Protein AF-A0A377XD36-F1 (afdb_monomer_lite)

Sequence (128 aa):
MNTAQFGWARNKMDQAMQPVPPVYQPEVAAEAIYSVIQRPVNELWVGKSTIQSILGQVFFPRLLDRLMVKKAWEGQFTGQPKSSDQQDDLFTPVRGNHPGHGPFNDGARRKAVTISADLPGKVAAASG

Organism: Klebsiella pneumoniae (NCBI:txid573)

Radius of gyration: 18.12 Å; chains: 1; bounding box: 41×40×46 Å

Secondary structure (DSSP, 8-state):
---GGGGTS---SSEEE-PPSSPB-HHHHHHHHHHHHHS--S-EEESHHHHHHHHHHHH-HHHHHHHHHHHHHHHSEEEEEPPTT---SSSSPPPS---SS-S--TT-BS---EEETTHHHHHHTT--

Foldseek 3Di:
DFFAQQLAADDPDFFRWDDFPPAAQVVQVVVVVVVCVVPPAPDKQKAPVSVCLVVCCVPPVPVSVVVCVVRVVVRTGPPHTDDPPRHHPPPHHDDDDTDRGHPPPVNHHHYIDMDGPCVVVVVVVVVD

pLDDT: mean 84.37, std 12.85, range [36.75, 96.44]

Structure (mmCIF, N/CA/C/O backbone):
data_AF-A0A377XD36-F1
#
_entry.id   AF-A0A377XD36-F1
#
loop_
_atom_site.group_PDB
_atom_site.id
_atom_site.type_symbol
_atom_site.label_atom_id
_atom_site.label_alt_id
_atom_site.label_comp_id
_atom_site.label_asym_id
_atom_site.label_entity_id
_atom_site.label_seq_id
_atom_site.pdbx_PDB_ins_code
_atom_site.Cartn_x
_atom_site.Cartn_y
_atom_site.Cartn_z
_atom_site.occupancy
_atom_site.B_iso_or_equiv
_atom_site.auth_seq_id
_atom_site.auth_comp_id
_atom_site.auth_asym_id
_atom_site.auth_atom_id
_atom_site.pdbx_PDB_model_num
ATOM 1 N N . MET A 1 1 ? -3.241 -3.438 -0.955 1.00 89.69 1 MET A N 1
ATOM 2 C CA . MET A 1 1 ? -3.845 -4.556 -1.718 1.00 89.69 1 MET A CA 1
ATOM 3 C C . MET A 1 1 ? -5.100 -5.011 -0.991 1.00 89.69 1 MET A C 1
ATOM 5 O O . MET A 1 1 ? -5.132 -4.895 0.228 1.00 89.69 1 MET A O 1
ATOM 9 N N . ASN A 1 2 ? -6.115 -5.482 -1.712 1.00 92.00 2 ASN A N 1
ATOM 10 C CA . ASN A 1 2 ? -7.349 -6.024 -1.153 1.00 92.00 2 ASN A CA 1
ATOM 11 C C . ASN A 1 2 ? -7.193 -7.530 -0.895 1.00 92.00 2 ASN A C 1
ATOM 13 O O . ASN A 1 2 ? -7.642 -8.364 -1.677 1.00 92.00 2 ASN A O 1
ATOM 17 N N . THR A 1 3 ? -6.515 -7.873 0.192 1.00 88.81 3 THR A N 1
ATOM 18 C CA . THR A 1 3 ? -6.339 -9.257 0.646 1.00 88.81 3 THR A CA 1
ATOM 19 C C . THR A 1 3 ? -7.116 -9.489 1.938 1.00 88.81 3 THR A C 1
ATOM 21 O O . THR A 1 3 ? -7.472 -8.540 2.642 1.00 88.81 3 THR A O 1
ATOM 24 N N . ALA A 1 4 ? -7.346 -10.756 2.286 1.00 88.19 4 ALA A N 1
ATOM 25 C CA . ALA A 1 4 ? -8.013 -11.130 3.534 1.00 88.19 4 ALA A CA 1
ATOM 26 C C . ALA A 1 4 ? -7.239 -10.733 4.810 1.00 88.19 4 ALA A C 1
ATOM 28 O O . ALA A 1 4 ? -7.807 -10.773 5.897 1.00 88.19 4 ALA A O 1
ATOM 29 N N . GLN A 1 5 ? -5.976 -10.300 4.693 1.00 87.19 5 GLN 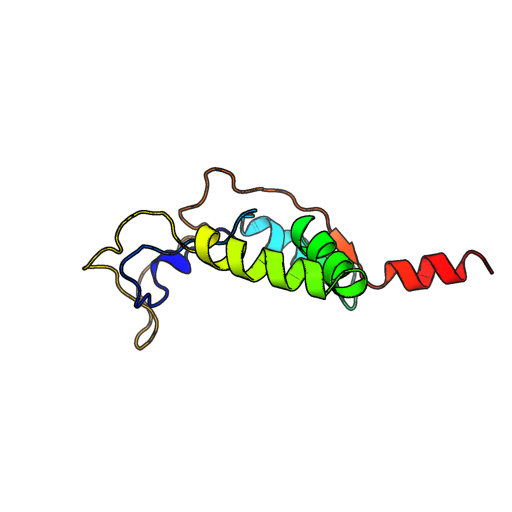A N 1
ATOM 30 C CA . GLN A 1 5 ? -5.073 -10.047 5.821 1.00 87.19 5 GLN A CA 1
ATOM 31 C C . GLN A 1 5 ? -5.653 -9.103 6.887 1.00 87.19 5 GLN A C 1
ATOM 33 O O . GLN A 1 5 ? -5.526 -9.369 8.076 1.00 87.19 5 GLN A O 1
ATOM 38 N N . PHE A 1 6 ? -6.325 -8.017 6.496 1.00 88.50 6 PHE A N 1
ATOM 39 C CA . PHE A 1 6 ? -6.914 -7.074 7.463 1.00 88.50 6 PHE A CA 1
ATOM 40 C C . PHE A 1 6 ? -8.071 -7.680 8.277 1.00 88.50 6 PHE A C 1
ATOM 42 O O . PHE A 1 6 ? -8.446 -7.131 9.311 1.00 88.50 6 PHE A O 1
ATOM 49 N N . GLY A 1 7 ? -8.631 -8.806 7.825 1.00 85.38 7 GLY A N 1
ATOM 50 C CA . GLY A 1 7 ? -9.672 -9.543 8.533 1.00 85.38 7 GLY A CA 1
ATOM 51 C C . GLY A 1 7 ? -9.160 -10.327 9.742 1.00 85.38 7 GLY A C 1
ATOM 52 O O . GLY A 1 7 ? -9.951 -10.599 10.639 1.00 85.38 7 GLY A O 1
ATOM 53 N N . TRP A 1 8 ? -7.864 -10.638 9.811 1.00 88.50 8 TRP A N 1
ATOM 54 C CA . TRP A 1 8 ? -7.273 -11.412 10.912 1.00 88.50 8 TRP A CA 1
ATOM 55 C C . TRP A 1 8 ? -5.989 -10.811 11.485 1.00 88.50 8 TRP A C 1
ATOM 57 O O . TRP A 1 8 ? -5.427 -11.351 12.428 1.00 88.50 8 TRP A O 1
ATOM 67 N N . ALA A 1 9 ? -5.474 -9.717 10.928 1.00 90.50 9 ALA A N 1
ATOM 68 C CA . ALA A 1 9 ? -4.297 -9.082 11.498 1.00 90.50 9 ALA A CA 1
ATOM 69 C C . ALA A 1 9 ? -4.638 -8.562 12.901 1.00 90.50 9 ALA A C 1
ATOM 71 O O . ALA A 1 9 ? -5.630 -7.845 13.085 1.00 90.50 9 ALA A O 1
ATOM 72 N N . ARG A 1 10 ? -3.810 -8.888 13.903 1.00 90.88 10 ARG A N 1
ATOM 73 C CA . ARG A 1 10 ? -4.007 -8.378 15.267 1.00 90.88 10 ARG A CA 1
ATOM 74 C C . ARG A 1 10 ? -4.027 -6.852 15.260 1.00 90.88 10 ARG A C 1
ATOM 76 O O . ARG A 1 10 ? -3.008 -6.194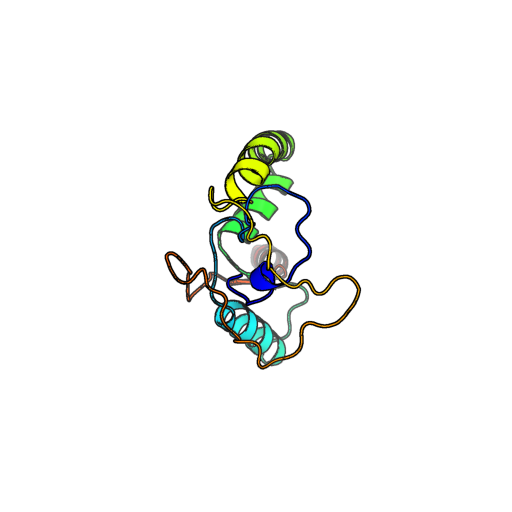 15.074 1.00 90.88 10 ARG A O 1
ATOM 83 N N . ASN A 1 11 ? -5.188 -6.304 15.585 1.00 91.00 11 ASN A N 1
ATOM 84 C CA . ASN A 1 11 ? -5.400 -4.875 15.749 1.00 91.00 11 ASN A CA 1
ATOM 85 C C . ASN A 1 11 ? -5.596 -4.531 17.237 1.00 91.00 11 ASN A C 1
ATOM 87 O O . ASN A 1 11 ? -6.457 -5.118 17.900 1.00 91.00 11 ASN A O 1
ATOM 91 N N . LYS A 1 12 ? -4.779 -3.613 17.766 1.00 89.75 12 LYS A N 1
ATOM 92 C CA . LYS A 1 12 ? -4.849 -3.111 1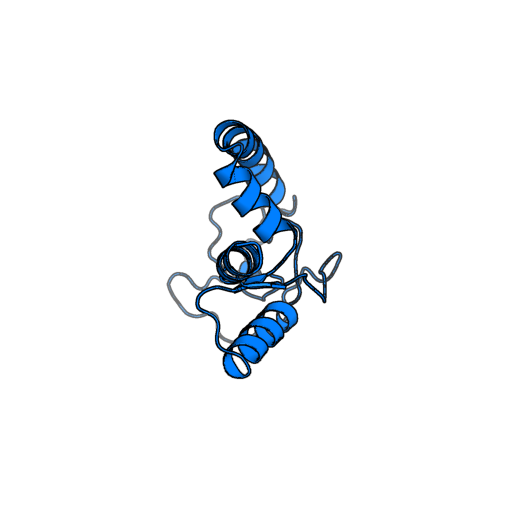9.155 1.00 89.75 12 LYS A CA 1
ATOM 93 C C . LYS A 1 12 ? -5.524 -1.735 19.270 1.00 89.75 12 LYS A C 1
ATOM 95 O O . LYS A 1 12 ? -5.541 -1.173 20.357 1.00 89.75 12 LYS A O 1
ATOM 100 N N . MET A 1 13 ? -6.033 -1.204 18.164 1.00 90.25 13 MET A N 1
ATOM 101 C CA . MET A 1 13 ? -6.758 0.061 18.102 1.00 90.25 13 MET A CA 1
ATOM 102 C C . MET A 1 13 ? -8.263 -0.187 18.247 1.00 90.25 13 MET A C 1
ATOM 104 O O . MET A 1 13 ? -8.751 -1.279 17.945 1.00 90.25 13 MET A O 1
ATOM 108 N N . ASP A 1 14 ? -9.004 0.852 18.629 1.00 90.44 14 ASP A N 1
ATOM 109 C CA . ASP A 1 14 ? -10.463 0.782 18.800 1.00 90.44 14 ASP A CA 1
ATOM 110 C C . ASP A 1 14 ? -11.228 0.734 17.465 1.00 90.44 14 ASP A C 1
ATOM 112 O O . ASP A 1 14 ? -12.408 0.387 17.422 1.00 90.44 14 ASP A O 1
ATOM 116 N N . GLN A 1 15 ? -10.564 1.064 16.353 1.00 91.38 15 GLN A N 1
ATOM 117 C CA . GLN A 1 15 ? -11.156 1.127 15.016 1.00 91.38 15 GLN A CA 1
ATOM 118 C C . GLN A 1 15 ? -10.624 0.026 14.100 1.00 91.38 15 GLN A C 1
ATOM 120 O O . GLN A 1 15 ? -9.442 -0.319 14.151 1.00 91.38 15 GLN A O 1
ATOM 125 N N . ALA A 1 16 ? -11.475 -0.493 13.214 1.00 90.62 16 ALA A N 1
ATOM 126 C CA . ALA A 1 16 ? -11.088 -1.482 12.215 1.00 90.62 16 ALA A CA 1
ATOM 127 C C . ALA A 1 16 ? -10.146 -0.874 11.160 1.00 90.62 16 ALA A C 1
ATOM 129 O O . ALA A 1 16 ? -10.403 0.211 10.626 1.00 90.62 16 ALA A O 1
ATOM 130 N N . MET A 1 17 ? -9.063 -1.594 10.857 1.00 91.12 17 MET A N 1
ATOM 131 C CA . MET A 1 17 ? -8.027 -1.161 9.918 1.00 91.12 17 MET A CA 1
ATOM 132 C C . MET A 1 17 ? -8.396 -1.463 8.463 1.00 91.12 17 MET A C 1
ATOM 134 O O . MET A 1 17 ? -9.131 -2.407 8.177 1.00 91.12 17 MET A O 1
ATOM 138 N N . GLN A 1 18 ? -7.822 -0.695 7.539 1.00 91.06 18 GLN A N 1
ATOM 139 C CA . GLN A 1 18 ? -7.951 -0.907 6.100 1.00 91.06 18 GLN A CA 1
ATOM 140 C C . GLN A 1 18 ? -6.650 -0.606 5.349 1.00 91.06 18 GLN A C 1
ATOM 142 O O . GLN A 1 18 ? -5.786 0.116 5.860 1.00 91.06 18 GLN A O 1
ATOM 147 N N . PRO A 1 19 ? -6.487 -1.128 4.120 1.00 89.94 19 PRO A N 1
ATOM 148 C CA . PRO A 1 19 ? -5.401 -0.708 3.251 1.00 89.94 19 PRO A CA 1
ATOM 149 C C . PRO A 1 19 ? -5.547 0.770 2.882 1.00 89.94 19 PRO A C 1
ATOM 151 O O . PRO A 1 19 ? -6.614 1.212 2.459 1.00 89.94 19 PRO A O 1
ATOM 154 N N . VAL A 1 20 ? -4.443 1.515 2.958 1.00 87.19 20 VAL A N 1
ATOM 155 C CA . VAL A 1 20 ? -4.415 2.922 2.541 1.00 87.19 20 VAL A CA 1
ATOM 156 C C . VAL A 1 20 ? -4.696 3.015 1.031 1.00 87.19 20 VAL A C 1
ATOM 158 O O . VAL A 1 20 ? -4.017 2.342 0.246 1.00 87.19 20 VAL A O 1
ATOM 161 N N . PRO A 1 21 ? -5.667 3.838 0.592 1.00 85.50 21 PRO A N 1
ATOM 162 C CA . PRO A 1 21 ? -5.950 4.023 -0.826 1.00 85.50 21 PRO A CA 1
ATOM 163 C C . PRO A 1 21 ? -4.751 4.590 -1.616 1.00 85.50 21 PRO A C 1
ATOM 165 O O . PRO A 1 21 ? -4.000 5.414 -1.092 1.00 85.50 21 PRO A O 1
ATOM 168 N N . PRO A 1 22 ? -4.592 4.239 -2.909 1.00 88.75 22 PRO A N 1
ATOM 169 C CA . PRO A 1 22 ? -5.475 3.386 -3.699 1.00 88.75 22 PRO A CA 1
ATOM 170 C C . PRO A 1 22 ? -5.314 1.897 -3.369 1.00 88.75 22 PRO A C 1
ATOM 172 O O . PRO A 1 22 ? -4.207 1.360 -3.328 1.00 88.75 22 PRO A O 1
ATOM 175 N N . VAL A 1 23 ? -6.444 1.213 -3.209 1.00 90.75 23 VAL A N 1
ATOM 176 C CA . VAL A 1 23 ? -6.482 -0.238 -3.029 1.00 90.75 23 VAL A CA 1
ATOM 177 C C . VAL A 1 23 ? -6.442 -0.906 -4.407 1.00 90.75 23 VAL A C 1
ATOM 179 O O . VAL A 1 23 ? -7.089 -0.449 -5.348 1.00 90.75 23 VAL A O 1
ATOM 182 N N . TYR A 1 24 ? -5.673 -1.982 -4.539 1.00 93.56 24 TYR A N 1
ATOM 183 C CA . TYR A 1 24 ? -5.597 -2.807 -5.747 1.00 93.56 24 TYR A CA 1
ATOM 184 C C . TYR A 1 24 ? -6.041 -4.232 -5.425 1.00 93.56 24 TYR A C 1
ATOM 186 O O . TYR A 1 24 ? -5.774 -4.706 -4.319 1.00 93.56 24 TYR A O 1
ATOM 194 N N . GLN A 1 25 ? -6.681 -4.900 -6.381 1.00 95.44 25 GLN A N 1
ATOM 195 C CA . GLN A 1 25 ? -7.023 -6.318 -6.277 1.00 95.44 25 GLN A CA 1
ATOM 196 C C . GLN A 1 25 ? -5.755 -7.193 -6.297 1.00 95.44 25 GLN A C 1
ATOM 198 O O . GLN A 1 25 ? -4.755 -6.792 -6.900 1.00 95.44 25 GLN A O 1
ATOM 203 N N . PRO A 1 26 ? -5.770 -8.371 -5.649 1.00 94.25 26 PRO A N 1
ATOM 204 C CA . PRO A 1 26 ? -4.598 -9.244 -5.537 1.00 94.25 26 PRO A CA 1
ATOM 205 C C . PRO A 1 26 ? -4.074 -9.721 -6.898 1.00 94.25 26 PRO A C 1
ATOM 207 O O . PRO A 1 26 ? -2.868 -9.917 -7.047 1.00 94.25 26 PRO A O 1
ATOM 210 N N . GLU A 1 27 ? -4.935 -9.818 -7.915 1.00 94.88 27 GLU A N 1
ATOM 211 C CA . GLU A 1 27 ? -4.545 -10.140 -9.292 1.00 94.88 27 GLU A CA 1
ATOM 212 C C . GLU A 1 27 ? -3.510 -9.167 -9.848 1.00 94.88 27 GLU A C 1
ATOM 214 O O . GLU A 1 27 ? -2.641 -9.581 -10.599 1.00 94.88 27 GLU A O 1
ATOM 219 N N . VAL A 1 28 ? -3.532 -7.897 -9.436 1.00 95.31 28 VAL A N 1
ATOM 220 C CA . VAL A 1 28 ? -2.537 -6.911 -9.879 1.00 95.31 28 VAL A CA 1
ATOM 221 C C . VAL A 1 28 ? -1.129 -7.320 -9.443 1.00 95.31 28 VAL A C 1
ATOM 223 O O . VAL A 1 28 ? -0.175 -7.175 -10.205 1.00 95.31 28 VAL A O 1
ATOM 226 N N . ALA A 1 29 ? -0.985 -7.840 -8.221 1.00 93.25 29 ALA A N 1
ATOM 227 C CA . ALA A 1 29 ? 0.292 -8.361 -7.746 1.00 93.25 29 ALA A CA 1
ATOM 228 C C . ALA A 1 29 ? 0.651 -9.674 -8.457 1.00 93.25 29 ALA A C 1
ATOM 230 O O . ALA A 1 29 ? 1.803 -9.854 -8.845 1.00 93.25 29 ALA A O 1
ATOM 231 N N . ALA A 1 30 ? -0.328 -10.561 -8.672 1.00 94.25 30 ALA A N 1
ATOM 232 C CA . ALA A 1 30 ? -0.116 -11.827 -9.371 1.00 94.25 30 ALA A CA 1
ATOM 233 C C . ALA A 1 30 ? 0.350 -11.619 -10.824 1.00 94.25 30 ALA A C 1
ATOM 235 O O . ALA A 1 30 ? 1.335 -12.222 -11.244 1.00 94.25 30 ALA A O 1
ATOM 236 N N . GLU A 1 31 ? -0.299 -10.721 -11.568 1.00 95.12 31 GLU A N 1
ATOM 237 C CA . GLU A 1 31 ? 0.077 -10.336 -12.931 1.00 95.12 31 GLU A CA 1
ATOM 238 C C . GLU A 1 31 ? 1.470 -9.701 -12.970 1.00 95.12 31 GLU A C 1
ATOM 240 O O . GLU A 1 31 ? 2.274 -10.035 -13.841 1.00 95.12 31 GLU A O 1
ATOM 245 N N . ALA A 1 32 ? 1.793 -8.829 -12.008 1.00 95.06 32 ALA A N 1
ATOM 246 C CA . ALA A 1 32 ? 3.118 -8.227 -11.916 1.00 95.06 32 ALA A CA 1
ATOM 247 C C . ALA A 1 32 ? 4.204 -9.288 -11.677 1.00 95.06 32 ALA A C 1
ATOM 249 O O . ALA A 1 32 ? 5.184 -9.327 -12.420 1.00 95.06 32 ALA A O 1
ATOM 250 N N . ILE A 1 33 ? 4.010 -10.190 -10.710 1.00 94.75 33 ILE A N 1
ATOM 251 C CA . ILE A 1 33 ? 4.939 -11.298 -10.434 1.00 94.75 33 ILE A CA 1
ATOM 252 C C . ILE A 1 33 ? 5.098 -12.177 -11.677 1.00 94.75 33 ILE A C 1
ATOM 254 O O . ILE A 1 33 ? 6.219 -12.449 -12.102 1.00 94.75 33 ILE A O 1
ATOM 258 N N . TYR A 1 34 ? 3.987 -12.563 -12.306 1.00 96.38 34 TYR A N 1
ATOM 259 C CA . TYR A 1 34 ? 4.002 -13.361 -13.528 1.00 96.38 34 TYR A CA 1
ATOM 260 C C . TYR A 1 34 ? 4.774 -12.669 -14.661 1.00 96.38 34 TYR A C 1
ATOM 262 O O . TYR A 1 34 ? 5.555 -13.313 -15.361 1.00 96.38 34 TYR A O 1
ATOM 270 N N . SER A 1 35 ? 4.629 -11.349 -14.810 1.00 94.31 35 SER A N 1
ATOM 271 C CA . SER A 1 35 ? 5.364 -10.582 -15.820 1.00 94.31 35 SER A CA 1
ATOM 272 C C . SER A 1 35 ? 6.881 -10.615 -15.607 1.00 94.31 35 SER A C 1
ATOM 274 O O . SER A 1 35 ? 7.617 -10.725 -16.586 1.00 94.31 35 SER A O 1
ATOM 276 N N . VAL A 1 36 ? 7.348 -10.601 -14.351 1.00 95.12 36 VAL A N 1
ATOM 277 C CA . VAL A 1 36 ? 8.778 -10.682 -14.006 1.00 95.12 36 VAL A CA 1
ATOM 278 C C . VAL A 1 36 ? 9.328 -12.084 -14.262 1.00 95.12 36 VAL A C 1
ATOM 280 O O . VAL A 1 36 ? 10.454 -12.213 -14.728 1.00 95.12 36 VAL A O 1
ATOM 283 N N . ILE A 1 37 ? 8.537 -13.137 -14.036 1.00 95.88 37 ILE A N 1
ATOM 284 C CA . ILE A 1 37 ? 8.939 -14.509 -14.394 1.00 95.88 37 ILE A CA 1
ATOM 285 C C . ILE A 1 37 ? 9.166 -14.618 -15.908 1.00 95.88 37 ILE A C 1
ATOM 287 O O . ILE A 1 37 ? 10.141 -15.221 -16.346 1.00 95.88 37 ILE A O 1
ATOM 291 N N . GLN A 1 38 ? 8.284 -14.011 -16.706 1.00 96.44 38 GLN A N 1
ATOM 292 C CA . GLN A 1 38 ? 8.381 -14.039 -18.168 1.00 96.44 38 GLN A CA 1
ATOM 293 C C . GLN A 1 38 ? 9.478 -13.117 -18.716 1.00 96.44 38 GLN A C 1
ATOM 295 O O . GLN A 1 38 ? 10.085 -13.406 -19.748 1.00 96.44 38 GLN A O 1
ATOM 300 N N . ARG A 1 39 ? 9.703 -11.971 -18.067 1.00 93.44 39 ARG A N 1
ATOM 301 C CA . ARG A 1 39 ? 10.694 -10.960 -18.453 1.00 93.44 39 ARG A CA 1
ATOM 302 C C . ARG A 1 39 ? 11.372 -10.417 -17.193 1.00 93.44 39 ARG A C 1
ATOM 304 O O . ARG A 1 39 ? 10.911 -9.412 -16.649 1.00 93.44 39 ARG A O 1
ATOM 311 N N . PRO A 1 40 ? 12.453 -11.069 -16.735 1.00 93.06 40 PRO A N 1
ATOM 312 C CA . PRO A 1 40 ? 13.134 -10.682 -15.509 1.00 93.06 40 PRO A CA 1
ATOM 313 C C . PRO A 1 40 ? 13.646 -9.243 -15.557 1.00 93.06 40 PRO A C 1
ATOM 315 O O . PRO A 1 40 ? 14.264 -8.813 -16.531 1.00 93.06 40 PRO A O 1
ATOM 318 N N . VAL A 1 41 ? 13.391 -8.517 -14.474 1.00 93.31 41 VAL A N 1
ATOM 319 C CA . VAL A 1 41 ? 13.896 -7.170 -14.187 1.00 93.31 41 VAL A CA 1
ATOM 320 C C . VAL A 1 41 ? 14.357 -7.149 -12.735 1.00 93.31 41 VAL A C 1
ATOM 322 O O . VAL A 1 41 ? 13.847 -7.929 -11.927 1.00 93.31 41 VAL A O 1
ATOM 325 N N . ASN A 1 42 ? 15.303 -6.275 -12.392 1.00 90.69 42 ASN A N 1
ATOM 326 C CA . ASN A 1 42 ? 15.815 -6.215 -11.017 1.00 90.69 42 ASN A CA 1
ATOM 327 C C . ASN A 1 42 ? 14.768 -5.651 -10.054 1.00 90.69 42 ASN A C 1
ATOM 329 O O . ASN A 1 42 ? 14.633 -6.110 -8.923 1.00 90.69 42 ASN A O 1
ATOM 333 N N . GLU A 1 43 ? 14.011 -4.660 -10.524 1.00 91.69 43 GLU A N 1
ATOM 334 C CA . GLU A 1 43 ? 12.974 -4.001 -9.745 1.00 91.69 43 GLU A CA 1
ATOM 335 C C . GLU A 1 43 ? 11.817 -3.559 -10.653 1.00 91.69 43 GLU A C 1
ATOM 337 O O . GLU A 1 43 ? 12.012 -2.934 -11.703 1.00 91.69 43 GLU A O 1
ATOM 342 N N . LEU A 1 44 ? 10.592 -3.891 -10.237 1.00 92.31 44 LEU A N 1
ATOM 343 C CA . LEU A 1 44 ? 9.353 -3.524 -10.917 1.00 92.31 44 LEU A CA 1
ATOM 344 C C . LEU A 1 44 ? 8.457 -2.737 -9.959 1.00 92.31 44 LEU A C 1
ATOM 346 O O . LEU A 1 44 ? 7.952 -3.272 -8.972 1.00 92.31 44 LEU A O 1
ATOM 350 N N . TRP A 1 45 ? 8.211 -1.469 -10.271 1.00 93.00 45 TRP A N 1
ATOM 351 C CA . TRP A 1 45 ? 7.293 -0.629 -9.512 1.00 93.00 45 TRP A CA 1
ATOM 352 C C . TRP A 1 45 ? 5.872 -0.823 -10.011 1.00 93.00 45 TRP A C 1
ATOM 354 O O . TRP A 1 45 ? 5.595 -0.634 -11.194 1.00 93.00 45 TRP A O 1
ATOM 364 N N . VAL A 1 46 ? 4.959 -1.158 -9.099 1.00 91.75 46 VAL A N 1
ATOM 365 C CA . VAL A 1 46 ? 3.558 -1.456 -9.414 1.00 91.75 46 VAL A CA 1
ATOM 366 C C . VAL A 1 46 ? 2.649 -0.417 -8.765 1.00 91.75 46 VAL A C 1
ATOM 368 O O . VAL A 1 46 ? 2.628 -0.257 -7.545 1.00 91.75 46 VAL A O 1
ATOM 371 N N . GLY A 1 47 ? 1.864 0.277 -9.588 1.00 88.81 47 GLY A N 1
ATOM 372 C CA . GLY A 1 47 ? 0.901 1.287 -9.160 1.00 88.81 47 GLY A CA 1
ATOM 373 C C . GLY A 1 47 ? 1.422 2.715 -9.304 1.00 88.81 47 GLY A C 1
ATOM 374 O O . GLY A 1 47 ? 2.547 3.043 -8.933 1.00 88.81 47 GLY A O 1
ATOM 375 N N . LYS A 1 48 ? 0.555 3.609 -9.799 1.00 83.50 48 LYS A N 1
ATOM 376 C CA . LYS A 1 48 ? 0.888 5.031 -9.991 1.00 83.50 48 LYS A CA 1
ATOM 377 C C . LYS A 1 48 ? 1.291 5.709 -8.678 1.00 83.50 48 LYS A C 1
ATOM 379 O O . LYS A 1 48 ? 2.209 6.519 -8.681 1.00 83.50 48 LYS A O 1
ATOM 384 N N . SER A 1 49 ? 0.627 5.362 -7.576 1.00 81.06 49 SER A N 1
ATOM 385 C CA . SER A 1 49 ? 0.948 5.870 -6.239 1.00 81.06 49 SER A CA 1
ATOM 386 C C . SER A 1 49 ? 2.365 5.495 -5.817 1.00 81.06 49 SER A C 1
ATOM 388 O O . SER A 1 49 ? 3.085 6.353 -5.333 1.00 81.06 49 SER A O 1
ATOM 390 N N . THR A 1 50 ? 2.788 4.254 -6.062 1.00 83.50 50 THR A N 1
ATOM 391 C CA . THR A 1 50 ? 4.146 3.776 -5.769 1.00 83.50 50 THR A CA 1
ATOM 392 C C . THR A 1 50 ? 5.180 4.595 -6.532 1.00 83.50 50 THR A C 1
ATOM 394 O O . THR A 1 50 ? 6.080 5.167 -5.928 1.00 83.50 50 THR A O 1
ATOM 397 N N . ILE A 1 51 ? 4.989 4.742 -7.846 1.00 83.06 51 ILE A N 1
ATOM 398 C CA . ILE A 1 51 ? 5.877 5.531 -8.710 1.00 83.06 51 ILE A CA 1
ATOM 399 C C . ILE A 1 51 ? 5.946 6.989 -8.227 1.00 83.06 51 ILE A C 1
ATOM 401 O O . ILE A 1 51 ? 7.028 7.552 -8.094 1.00 83.06 51 ILE A O 1
ATOM 405 N N . GLN A 1 52 ? 4.798 7.602 -7.926 1.00 83.62 52 GLN A N 1
ATOM 406 C CA . GLN A 1 52 ? 4.733 8.978 -7.431 1.00 83.62 52 GLN A CA 1
ATOM 407 C C . GLN A 1 52 ? 5.407 9.149 -6.070 1.00 83.62 52 GLN A C 1
ATOM 409 O O . GLN A 1 52 ? 6.090 10.149 -5.876 1.00 83.62 52 GLN A O 1
ATOM 414 N N . SER A 1 53 ? 5.235 8.203 -5.145 1.00 81.50 53 SER A N 1
ATOM 415 C CA . SER A 1 53 ? 5.880 8.251 -3.832 1.00 81.50 53 SER A CA 1
ATOM 416 C C . SER A 1 53 ? 7.393 8.118 -3.951 1.00 81.50 53 SER A C 1
ATOM 418 O O . SER A 1 53 ? 8.107 8.885 -3.318 1.00 81.50 53 SER A O 1
ATOM 420 N N . ILE A 1 54 ? 7.886 7.210 -4.800 1.00 82.00 54 ILE A N 1
ATOM 421 C CA . ILE A 1 54 ? 9.326 7.034 -5.023 1.00 82.00 54 ILE A CA 1
ATOM 422 C C . ILE A 1 54 ? 9.928 8.303 -5.636 1.00 82.00 54 ILE A C 1
ATOM 424 O O . ILE A 1 54 ? 10.857 8.874 -5.070 1.00 82.00 54 ILE A O 1
ATOM 428 N N . LEU A 1 55 ? 9.360 8.808 -6.738 1.00 81.94 55 LEU A N 1
ATOM 429 C CA . LEU A 1 55 ? 9.837 10.049 -7.362 1.00 81.94 55 LEU A CA 1
ATOM 430 C C . LEU A 1 55 ? 9.703 11.247 -6.409 1.00 81.94 55 LEU A C 1
ATOM 432 O O . LEU A 1 55 ? 10.599 12.080 -6.317 1.00 81.94 55 LEU A O 1
ATOM 436 N N . GLY A 1 56 ? 8.605 11.322 -5.659 1.00 82.44 56 GLY A N 1
ATOM 437 C CA . GLY A 1 56 ? 8.379 12.356 -4.656 1.00 82.44 56 GLY A CA 1
ATOM 438 C C . GLY A 1 56 ? 9.413 12.327 -3.533 1.00 82.44 56 GLY A C 1
ATOM 439 O O . GLY A 1 56 ? 9.892 13.385 -3.141 1.00 82.44 56 GLY A O 1
ATOM 440 N N . GLN A 1 57 ? 9.814 11.145 -3.061 1.00 83.56 57 GLN A N 1
ATOM 441 C CA . GLN A 1 57 ? 10.872 11.008 -2.060 1.00 83.56 57 GLN A CA 1
ATOM 442 C C . GLN A 1 57 ? 12.234 11.445 -2.614 1.00 83.56 57 GLN A C 1
ATOM 444 O O . GLN A 1 57 ? 12.999 12.090 -1.901 1.00 83.56 57 GLN A O 1
ATOM 449 N N . VAL A 1 58 ? 12.524 11.129 -3.882 1.00 83.88 58 VAL A N 1
ATOM 450 C CA . VAL A 1 58 ? 13.778 11.513 -4.551 1.00 83.88 58 VAL A CA 1
ATOM 451 C C . VAL A 1 58 ? 13.882 13.031 -4.719 1.00 83.88 58 VAL A C 1
ATOM 453 O O . VAL A 1 58 ? 14.923 13.610 -4.419 1.00 83.88 58 VAL A O 1
ATOM 456 N N . PHE A 1 59 ? 12.814 13.692 -5.176 1.00 85.00 59 PHE A N 1
ATOM 457 C CA . PHE A 1 59 ? 12.858 15.120 -5.516 1.00 85.00 59 PHE A CA 1
ATOM 458 C C . PHE A 1 59 ? 12.413 16.055 -4.380 1.00 85.00 59 PHE A C 1
ATOM 460 O O . PHE A 1 59 ? 12.890 17.185 -4.290 1.00 85.00 59 PHE A O 1
ATOM 467 N N . PHE A 1 60 ? 11.503 15.613 -3.508 1.00 90.88 60 PHE A N 1
ATOM 468 C CA . 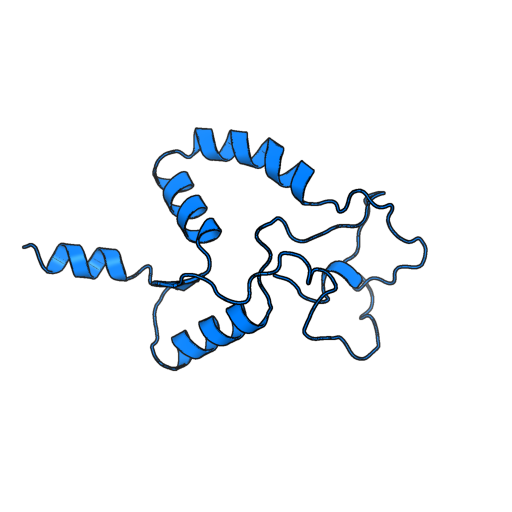PHE A 1 60 ? 10.838 16.454 -2.503 1.0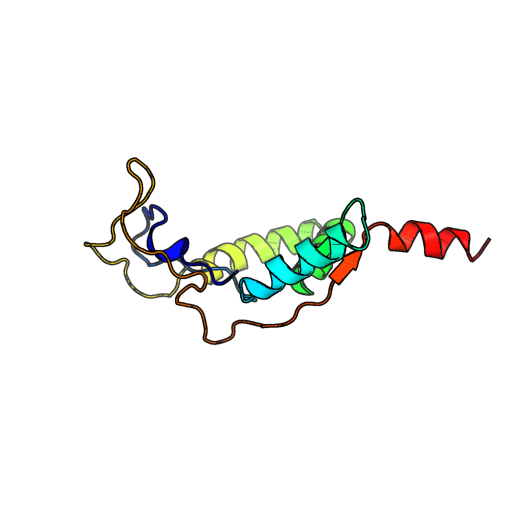0 90.88 60 PHE A CA 1
ATOM 469 C C . PHE A 1 60 ? 10.642 15.741 -1.144 1.00 90.88 60 PHE A C 1
ATOM 471 O O . PH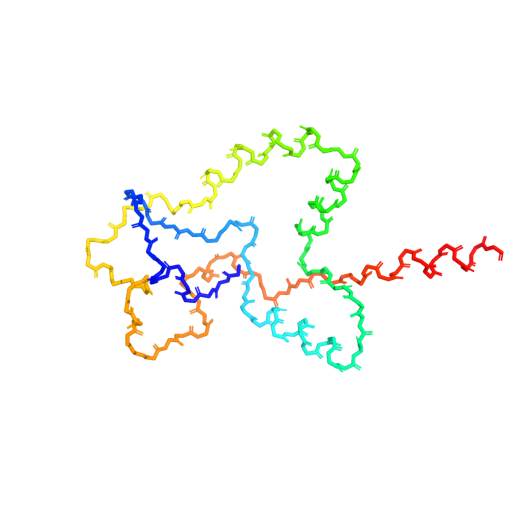E A 1 60 ? 9.524 15.730 -0.614 1.00 90.88 60 PHE A O 1
ATOM 478 N N . PRO A 1 61 ? 11.703 15.200 -0.515 1.00 85.69 61 PRO A N 1
ATOM 479 C CA . PRO A 1 61 ? 11.587 14.337 0.668 1.00 85.69 61 PRO A CA 1
ATOM 480 C C . PRO A 1 61 ? 10.834 15.004 1.830 1.00 85.69 61 PRO A C 1
ATOM 482 O O . PRO A 1 61 ? 9.850 14.474 2.333 1.00 85.69 61 PRO A O 1
ATOM 485 N N . ARG A 1 62 ? 11.201 16.245 2.181 1.00 87.06 62 ARG A N 1
ATOM 486 C CA . ARG A 1 62 ? 10.585 16.985 3.301 1.00 87.06 62 ARG A CA 1
ATOM 487 C C . ARG A 1 62 ? 9.096 17.287 3.106 1.00 87.06 62 ARG A C 1
ATOM 489 O O . ARG A 1 62 ? 8.361 17.418 4.084 1.00 87.06 62 ARG A O 1
ATOM 496 N N . LEU A 1 63 ? 8.657 17.466 1.858 1.00 85.06 63 LEU A N 1
ATOM 497 C CA . LEU A 1 63 ? 7.246 17.697 1.549 1.00 85.06 63 LEU A CA 1
ATOM 498 C C . LEU A 1 63 ? 6.459 16.394 1.695 1.00 85.06 63 LEU A C 1
ATOM 500 O O . LEU A 1 63 ? 5.377 16.402 2.284 1.00 85.06 63 LEU A O 1
ATOM 504 N N . LEU A 1 64 ? 7.016 15.288 1.192 1.00 82.19 64 LEU A N 1
ATOM 505 C CA . LEU A 1 64 ? 6.394 13.975 1.301 1.00 82.19 64 LEU A CA 1
ATOM 506 C C . LEU A 1 64 ? 6.253 13.556 2.769 1.00 82.19 64 LEU A C 1
ATOM 508 O O . LEU A 1 64 ? 5.166 13.142 3.163 1.00 82.19 64 LEU A O 1
ATOM 512 N N . ASP A 1 65 ? 7.285 13.770 3.591 1.00 83.44 65 ASP A N 1
ATOM 513 C CA . ASP A 1 65 ? 7.261 13.451 5.024 1.00 83.44 65 ASP A CA 1
ATOM 514 C C . ASP A 1 65 ? 6.084 14.138 5.737 1.00 83.44 65 ASP A C 1
ATOM 516 O O . ASP A 1 65 ? 5.304 13.496 6.443 1.00 83.44 65 ASP A O 1
ATOM 520 N N . ARG A 1 66 ? 5.877 15.441 5.490 1.00 83.62 66 ARG A N 1
ATOM 521 C CA . ARG A 1 66 ? 4.753 16.198 6.074 1.00 83.62 66 ARG A CA 1
ATOM 522 C C . ARG A 1 66 ? 3.391 15.682 5.614 1.00 83.62 66 ARG A C 1
ATOM 524 O O . ARG A 1 66 ? 2.454 15.632 6.408 1.00 83.62 66 ARG A O 1
ATOM 531 N N . LEU A 1 67 ? 3.265 15.317 4.340 1.00 82.06 67 LEU A N 1
ATOM 532 C CA . LEU A 1 67 ? 2.017 14.783 3.792 1.00 82.06 67 LEU A CA 1
ATOM 533 C C . LEU A 1 67 ? 1.706 13.388 4.344 1.00 82.06 67 LEU A C 1
ATOM 535 O O . LEU A 1 67 ? 0.546 13.094 4.640 1.00 82.06 67 LEU A O 1
ATOM 539 N N . MET A 1 68 ? 2.729 12.547 4.495 1.00 80.56 68 MET A N 1
ATOM 540 C CA . MET A 1 68 ? 2.599 11.174 4.975 1.00 80.56 68 MET A CA 1
ATOM 541 C C . MET A 1 68 ? 2.162 11.119 6.432 1.00 80.56 68 MET A C 1
ATOM 543 O O . MET A 1 68 ? 1.276 10.330 6.743 1.00 80.56 68 MET A O 1
ATOM 547 N N . VAL A 1 69 ? 2.686 11.994 7.299 1.00 80.44 69 VAL A N 1
ATOM 548 C CA . VAL A 1 69 ? 2.248 12.067 8.706 1.00 80.44 69 VAL A CA 1
ATOM 549 C C . VAL A 1 69 ? 0.731 12.239 8.809 1.00 80.44 69 VAL A C 1
ATOM 551 O O . VAL A 1 69 ? 0.086 11.567 9.609 1.00 80.44 69 VAL A O 1
ATOM 554 N N . LYS A 1 70 ? 0.143 13.090 7.963 1.00 74.69 70 LYS A N 1
ATOM 555 C CA . LYS A 1 70 ? -1.301 13.337 7.977 1.00 74.69 70 LYS A CA 1
ATOM 556 C C . LYS A 1 70 ? -2.097 12.209 7.311 1.00 74.69 70 LYS A C 1
ATOM 558 O O . LYS A 1 70 ? -3.052 11.694 7.884 1.00 74.69 70 LYS A O 1
ATOM 563 N N . LYS A 1 71 ? -1.699 11.805 6.101 1.00 76.06 71 LYS A N 1
ATOM 564 C CA . LYS A 1 71 ? -2.458 10.833 5.296 1.00 76.06 71 LYS A CA 1
ATOM 565 C C . LYS A 1 71 ? -2.360 9.398 5.799 1.00 76.06 71 LYS A C 1
ATOM 567 O O . LYS A 1 71 ? -3.323 8.653 5.641 1.00 76.06 71 LYS A O 1
ATOM 572 N N . ALA A 1 72 ? -1.215 8.994 6.351 1.00 71.69 72 ALA A N 1
ATOM 573 C CA . ALA A 1 72 ? -1.025 7.625 6.819 1.00 71.69 72 ALA A CA 1
ATOM 574 C C . ALA A 1 72 ? -1.986 7.308 7.966 1.00 71.69 72 ALA A C 1
ATOM 576 O O . ALA A 1 72 ? -2.593 6.245 7.962 1.00 71.69 72 ALA A O 1
ATOM 577 N N . TRP A 1 73 ? -2.179 8.254 8.888 1.00 75.50 73 TRP A N 1
ATOM 578 C CA . TRP A 1 73 ? -3.092 8.074 10.011 1.00 75.50 73 TRP A CA 1
ATOM 579 C C . TRP A 1 73 ? -4.560 8.042 9.569 1.00 75.50 73 TRP A C 1
ATOM 581 O O . TRP A 1 73 ? -5.279 7.095 9.873 1.00 75.50 73 TRP A O 1
ATOM 591 N N . GLU A 1 74 ? -4.998 9.037 8.790 1.00 76.44 74 GLU A N 1
ATOM 592 C CA . GLU A 1 74 ? -6.393 9.141 8.336 1.00 76.44 74 GLU A CA 1
ATOM 593 C C . GLU A 1 74 ? -6.805 7.969 7.421 1.00 76.44 74 GLU A C 1
ATOM 595 O O . GLU A 1 74 ? -7.948 7.523 7.455 1.00 76.44 74 GLU A O 1
ATOM 600 N N . GLY A 1 75 ? -5.879 7.442 6.612 1.00 82.75 75 GLY A N 1
ATOM 601 C CA . GLY A 1 75 ? -6.162 6.378 5.646 1.00 82.75 75 GLY A CA 1
ATOM 602 C C . GLY A 1 75 ? -6.123 4.952 6.203 1.00 82.75 75 GLY A C 1
ATOM 603 O O . GLY A 1 75 ? -6.520 4.030 5.493 1.00 82.75 75 GLY A O 1
ATOM 604 N N . GLN A 1 76 ? -5.631 4.747 7.428 1.00 86.75 76 GLN A N 1
ATOM 605 C CA . GLN A 1 76 ? -5.448 3.413 8.017 1.00 86.75 76 GLN A CA 1
ATOM 606 C C . GLN A 1 76 ? -6.707 2.842 8.671 1.00 86.75 76 GLN A C 1
ATOM 608 O O . GLN A 1 76 ? -6.762 1.634 8.904 1.00 86.75 76 GLN A O 1
ATOM 613 N N . PHE A 1 77 ? -7.721 3.668 8.934 1.00 89.62 77 PHE A N 1
ATOM 614 C CA . PHE A 1 77 ? -8.941 3.261 9.627 1.00 89.62 77 PHE A CA 1
ATOM 615 C C . PHE A 1 77 ? -10.165 3.365 8.725 1.00 89.62 77 PHE A C 1
ATOM 617 O O . PHE A 1 77 ? -10.298 4.289 7.930 1.00 89.62 77 PHE A O 1
ATOM 624 N N . THR A 1 78 ? -11.084 2.417 8.881 1.00 85.69 78 THR A N 1
ATOM 625 C CA . THR A 1 78 ? -12.388 2.397 8.190 1.00 85.69 78 THR A CA 1
ATOM 626 C C . THR A 1 78 ? -13.394 3.397 8.771 1.00 85.69 78 THR A C 1
ATOM 628 O O . THR A 1 78 ? -14.470 3.583 8.211 1.00 85.69 78 THR A O 1
ATOM 631 N N . GLY A 1 79 ? -13.092 3.992 9.931 1.00 86.19 79 GLY A N 1
ATOM 632 C CA . GLY A 1 79 ? -14.047 4.767 10.730 1.00 86.19 79 GLY A CA 1
ATOM 633 C C . GLY A 1 79 ? -15.051 3.910 11.512 1.00 86.19 79 GLY A C 1
ATOM 634 O O . GLY A 1 79 ? -15.777 4.449 12.342 1.00 86.19 79 GLY A O 1
ATOM 635 N N . GLN A 1 80 ? -15.071 2.591 11.298 1.00 87.75 80 GLN A N 1
ATOM 636 C CA . GLN A 1 80 ? -15.912 1.651 12.037 1.00 87.75 80 GLN A CA 1
ATOM 637 C C . GLN A 1 80 ? -15.182 1.123 13.279 1.00 87.75 80 GLN A C 1
ATOM 639 O O . GLN A 1 80 ? -13.953 0.969 13.244 1.00 87.75 80 GLN A O 1
ATOM 644 N N . PRO A 1 81 ? -15.903 0.813 14.370 1.00 89.12 81 PRO A N 1
ATOM 645 C CA . PRO A 1 81 ? -15.302 0.165 15.526 1.00 89.12 81 PRO A CA 1
ATOM 646 C C . PRO A 1 81 ? -14.759 -1.217 15.149 1.00 89.12 81 PRO A C 1
ATOM 648 O O . PRO A 1 81 ? -15.304 -1.916 14.290 1.00 89.12 81 PRO A O 1
ATOM 651 N N . LYS A 1 82 ? -13.673 -1.624 15.804 1.00 88.38 82 LYS A N 1
ATOM 652 C CA . LYS A 1 82 ? -13.174 -2.995 15.711 1.00 88.38 82 LYS A CA 1
ATOM 653 C C . LYS A 1 82 ? -14.208 -3.956 16.324 1.00 88.38 82 LYS A C 1
ATOM 655 O O . LYS A 1 82 ? -14.759 -3.685 17.386 1.00 88.38 82 LYS A O 1
ATOM 660 N N . SER A 1 83 ? -14.432 -5.107 15.685 1.00 85.50 83 SER A N 1
ATOM 661 C CA . SER A 1 83 ? -15.263 -6.177 16.256 1.00 85.50 83 SER A CA 1
ATOM 662 C C . SER A 1 83 ? -14.582 -6.814 17.478 1.00 85.50 83 SER A C 1
ATOM 664 O O . SER A 1 83 ? -13.396 -7.154 17.425 1.00 85.50 83 SER A O 1
ATOM 666 N N . SER A 1 84 ? -15.335 -6.998 18.568 1.00 81.56 84 SER A N 1
ATOM 667 C CA . SER A 1 84 ? -14.866 -7.672 19.792 1.00 81.56 84 SER A CA 1
ATOM 668 C C . SER A 1 84 ? -14.500 -9.135 19.561 1.00 81.56 84 SER A C 1
ATOM 670 O O . SER A 1 84 ? -13.607 -9.657 20.223 1.00 81.56 84 SER A O 1
ATOM 672 N N . ASP A 1 85 ? -15.154 -9.766 18.587 1.00 83.94 85 ASP A N 1
ATOM 673 C CA . ASP A 1 85 ? -15.088 -11.208 18.345 1.00 83.94 85 ASP A CA 1
ATOM 674 C C . ASP A 1 85 ? -14.121 -11.548 17.201 1.00 83.94 85 ASP A C 1
ATOM 676 O O . ASP A 1 85 ? -14.030 -12.693 16.752 1.00 83.94 85 ASP A O 1
ATOM 680 N N . GLN A 1 86 ? -13.393 -10.544 16.698 1.00 82.75 86 GLN A N 1
ATOM 681 C CA . GLN A 1 86 ? -12.432 -10.721 15.620 1.00 82.75 86 GLN A CA 1
ATOM 682 C C . GLN A 1 86 ? -11.266 -11.600 16.087 1.00 82.75 86 GLN A C 1
ATOM 684 O O . GLN A 1 86 ? -10.458 -11.187 16.922 1.00 82.75 86 GLN A O 1
ATOM 689 N N . GLN A 1 87 ? -11.164 -12.797 15.505 1.00 87.69 87 GLN A N 1
ATOM 690 C CA . GLN A 1 87 ? -9.989 -13.656 15.645 1.00 87.69 87 GLN A CA 1
ATOM 691 C C . GLN A 1 87 ? -8.764 -12.989 15.016 1.00 87.69 87 GLN A C 1
ATOM 693 O O . GLN A 1 87 ? -8.891 -12.245 14.040 1.00 87.69 87 GLN A O 1
ATOM 698 N N . ASP A 1 88 ? -7.581 -13.284 15.551 1.00 90.44 88 ASP A N 1
ATOM 699 C CA . ASP A 1 88 ? -6.329 -12.792 14.994 1.00 90.44 88 ASP A CA 1
ATOM 700 C C . ASP A 1 88 ? -5.254 -13.867 14.843 1.00 90.44 88 ASP A C 1
ATOM 702 O O . ASP A 1 88 ? -5.333 -14.930 15.457 1.00 90.44 88 ASP A O 1
ATOM 706 N N . ASP A 1 89 ? -4.270 -13.577 13.992 1.00 90.75 89 ASP A N 1
ATOM 707 C CA . ASP A 1 89 ? -3.205 -14.493 13.588 1.00 90.75 89 ASP A CA 1
ATOM 708 C C . ASP A 1 89 ? -1.878 -14.317 14.354 1.00 90.75 89 ASP A C 1
ATOM 710 O O . ASP A 1 89 ? -0.894 -14.976 14.017 1.00 90.75 89 ASP A O 1
ATOM 714 N N . LEU A 1 90 ? -1.818 -13.471 15.396 1.00 91.88 90 LEU A N 1
ATOM 715 C CA . LEU A 1 90 ? -0.539 -13.101 16.026 1.00 91.88 90 LEU A CA 1
ATOM 716 C C . LEU A 1 90 ? 0.112 -14.252 16.803 1.00 91.88 90 LEU A C 1
ATOM 718 O O . LEU A 1 90 ? 1.330 -14.414 16.759 1.00 91.88 90 LEU A O 1
ATOM 722 N N . PHE A 1 91 ? -0.684 -15.026 17.543 1.00 92.88 91 PHE A N 1
ATOM 723 C CA . PHE A 1 91 ? -0.184 -16.142 18.361 1.00 92.88 91 PHE A CA 1
ATOM 724 C C . PHE A 1 91 ? -0.613 -17.509 17.841 1.00 92.88 91 PHE A C 1
ATOM 726 O O . PHE A 1 91 ? -0.034 -18.530 18.208 1.00 92.88 91 PHE A O 1
ATOM 733 N N . THR A 1 92 ? -1.662 -17.566 17.029 1.00 91.62 92 THR A N 1
ATOM 734 C CA . THR A 1 92 ? -2.206 -18.820 16.514 1.00 91.62 92 THR A CA 1
ATOM 735 C C . THR A 1 92 ? -2.782 -18.565 15.130 1.00 91.62 92 THR A C 1
ATOM 737 O O . THR A 1 92 ? -3.498 -17.583 14.963 1.00 91.62 92 THR A O 1
ATOM 740 N N . PRO A 1 93 ? -2.516 -19.429 14.135 1.00 89.56 93 PRO A N 1
ATOM 741 C CA . PRO A 1 93 ? -3.111 -19.279 12.816 1.00 89.56 93 PRO A CA 1
ATOM 742 C C . PRO A 1 93 ? -4.638 -19.300 12.894 1.00 89.56 93 PRO A C 1
ATOM 744 O O . PRO A 1 93 ? -5.223 -20.204 13.501 1.00 89.56 93 PRO A O 1
ATOM 747 N N . VAL A 1 94 ? -5.287 -18.358 12.212 1.00 88.50 94 VAL A N 1
ATOM 748 C CA . VAL A 1 94 ? -6.737 -18.406 12.019 1.00 88.50 94 VAL A CA 1
ATOM 749 C C . VAL A 1 94 ? -7.057 -19.568 11.081 1.00 88.50 94 VAL A C 1
ATOM 751 O O . VAL A 1 94 ? -6.562 -19.636 9.953 1.00 88.50 94 VAL A O 1
ATOM 754 N N . ARG A 1 95 ? -7.856 -20.524 11.563 1.00 86.38 95 ARG A N 1
ATOM 755 C CA . ARG A 1 95 ? -8.282 -21.694 10.782 1.00 86.38 95 ARG A CA 1
ATOM 756 C C . ARG A 1 95 ? -9.399 -21.310 9.814 1.00 86.38 95 ARG A C 1
ATOM 758 O O . ARG A 1 95 ? -10.228 -20.466 10.133 1.00 86.38 95 ARG A O 1
ATOM 765 N N . GLY A 1 96 ? -9.466 -21.987 8.671 1.00 82.44 96 GLY A N 1
ATOM 766 C CA . GLY A 1 96 ? -10.537 -21.811 7.690 1.00 82.44 96 GLY A CA 1
ATOM 767 C C . GLY A 1 96 ? -10.014 -21.681 6.266 1.00 82.44 96 GLY A C 1
ATOM 768 O O . GLY A 1 96 ? -8.807 -21.723 6.031 1.00 82.44 96 GLY A O 1
ATOM 769 N N . ASN A 1 97 ? -10.943 -21.560 5.317 1.00 78.94 97 ASN A N 1
ATOM 770 C CA . ASN A 1 97 ? -10.599 -21.208 3.948 1.00 78.94 97 ASN A CA 1
ATOM 771 C C . ASN A 1 97 ? -10.536 -19.689 3.827 1.00 78.94 97 ASN A C 1
ATOM 773 O O . ASN A 1 97 ? -11.494 -18.990 4.161 1.00 78.94 97 ASN A O 1
ATOM 777 N N . HIS A 1 98 ? -9.416 -19.202 3.322 1.00 81.12 98 HIS A N 1
ATOM 778 C CA . HIS A 1 98 ? -9.119 -17.786 3.300 1.00 81.12 98 HIS A CA 1
ATOM 779 C C . HIS A 1 98 ? -9.296 -17.255 1.883 1.00 81.12 98 HIS A C 1
ATOM 781 O O . HIS A 1 98 ? -8.603 -17.720 0.974 1.00 81.12 98 HIS A O 1
ATOM 787 N N . PRO A 1 99 ? -10.230 -16.319 1.649 1.00 82.88 99 PRO A N 1
ATOM 788 C CA . PRO A 1 99 ? -10.477 -15.829 0.305 1.00 82.88 99 PRO A CA 1
ATOM 789 C C . PRO A 1 99 ? -9.247 -15.077 -0.214 1.00 82.88 99 PRO A C 1
ATOM 791 O O . PRO A 1 99 ? -8.600 -14.324 0.514 1.00 82.88 99 PRO A O 1
ATOM 794 N N . GLY A 1 100 ? -8.937 -15.249 -1.503 1.00 85.00 100 GLY A N 1
ATOM 795 C CA . GLY A 1 100 ? -7.863 -14.487 -2.146 1.00 85.00 100 GLY A CA 1
ATOM 796 C C . GLY A 1 100 ? -8.127 -12.978 -2.108 1.00 85.00 100 GLY A C 1
ATOM 797 O O . GLY A 1 100 ? -7.192 -12.188 -1.999 1.00 85.00 100 GLY A O 1
ATOM 798 N N . HIS A 1 101 ? -9.404 -12.581 -2.148 1.00 90.56 101 HIS A N 1
ATOM 799 C CA . HIS A 1 101 ? -9.854 -11.190 -2.062 1.00 90.56 101 HIS A CA 1
ATOM 800 C C . HIS A 1 101 ? -10.233 -10.833 -0.629 1.00 90.56 101 HIS A C 1
ATOM 802 O O . HIS A 1 101 ? -10.907 -11.598 0.058 1.00 90.56 101 HIS A O 1
ATOM 808 N N . GLY A 1 102 ? -9.843 -9.637 -0.204 1.00 90.19 102 GLY A N 1
ATOM 809 C CA . GLY A 1 102 ? -10.374 -9.024 1.007 1.00 90.19 102 GLY A CA 1
ATOM 810 C C . GLY A 1 102 ? -11.739 -8.354 0.788 1.00 90.19 102 GLY A C 1
ATOM 811 O O . GLY A 1 102 ? -12.271 -8.325 -0.329 1.00 90.19 102 GLY A O 1
ATOM 812 N N . PRO A 1 103 ? -12.305 -7.763 1.852 1.00 89.19 103 PRO A N 1
ATOM 813 C CA . PRO A 1 103 ? -13.609 -7.104 1.802 1.00 89.19 103 PRO A CA 1
ATOM 814 C C . PRO A 1 103 ? -13.589 -5.729 1.106 1.00 89.19 103 PRO A C 1
ATOM 816 O O . PRO A 1 103 ? -14.648 -5.180 0.814 1.00 89.19 103 PRO A O 1
ATOM 819 N N . PHE A 1 104 ? -12.417 -5.162 0.805 1.00 90.56 104 PHE A N 1
ATOM 820 C CA . PHE A 1 104 ? -12.257 -3.802 0.273 1.00 90.56 104 PHE A CA 1
ATOM 821 C C . PHE A 1 104 ? -12.423 -3.759 -1.249 1.00 90.56 104 PHE A C 1
ATOM 823 O O . PHE A 1 104 ? -11.549 -3.271 -1.960 1.00 90.56 104 PHE A O 1
ATOM 830 N N . ASN A 1 105 ? -13.519 -4.323 -1.760 1.00 87.56 105 ASN A N 1
ATOM 831 C CA . ASN A 1 105 ? -13.786 -4.377 -3.199 1.00 87.56 105 ASN A CA 1
ATOM 832 C C . ASN A 1 105 ? -14.210 -3.021 -3.768 1.00 87.56 105 ASN A C 1
ATOM 834 O O . ASN A 1 105 ? -13.910 -2.720 -4.925 1.00 87.56 105 ASN A O 1
ATOM 838 N N . ASP A 1 106 ? -14.900 -2.210 -2.967 1.00 86.81 106 ASP A N 1
ATOM 839 C CA . ASP A 1 106 ? -15.322 -0.884 -3.397 1.00 86.81 106 ASP A CA 1
ATOM 840 C C . ASP A 1 106 ? -14.105 0.037 -3.567 1.00 86.81 106 ASP A C 1
ATOM 842 O O . ASP A 1 106 ? -13.238 0.138 -2.699 1.00 86.81 106 ASP A O 1
ATOM 846 N N . GLY A 1 107 ? -13.988 0.650 -4.743 1.00 83.50 107 GLY A N 1
ATOM 847 C CA . GLY A 1 107 ? -12.824 1.452 -5.128 1.00 83.50 107 GLY A CA 1
ATOM 848 C C . GLY A 1 107 ? -11.528 0.670 -5.414 1.00 83.50 107 GLY A C 1
ATOM 849 O O . GLY A 1 107 ? -10.526 1.298 -5.783 1.00 83.50 107 GLY A O 1
ATOM 850 N N . ALA A 1 108 ? -11.512 -0.667 -5.305 1.00 91.44 108 ALA A N 1
ATOM 851 C CA . ALA A 1 108 ? -10.322 -1.454 -5.616 1.00 91.44 108 ALA A CA 1
ATOM 852 C C . ALA A 1 108 ? -10.045 -1.526 -7.120 1.00 91.44 108 ALA A C 1
ATOM 854 O O . ALA A 1 108 ? -10.882 -1.889 -7.950 1.00 91.44 108 ALA A O 1
ATOM 855 N N . ARG A 1 109 ? -8.805 -1.213 -7.485 1.00 93.44 109 ARG A N 1
ATOM 856 C CA . ARG A 1 109 ? -8.355 -1.182 -8.874 1.00 93.44 109 ARG A CA 1
ATOM 857 C C . ARG A 1 109 ? -7.891 -2.564 -9.320 1.00 93.44 109 ARG A C 1
ATOM 859 O O . ARG A 1 109 ? -7.068 -3.194 -8.665 1.00 93.44 109 ARG A O 1
ATOM 866 N N . ARG A 1 110 ? -8.364 -2.998 -10.488 1.00 94.31 110 ARG A N 1
ATOM 867 C CA . ARG A 1 110 ? -7.967 -4.267 -11.133 1.00 94.31 110 ARG A CA 1
ATOM 868 C C . ARG A 1 110 ? -6.765 -4.146 -12.064 1.00 94.31 110 ARG A C 1
ATOM 870 O O . ARG A 1 110 ? -6.318 -5.137 -12.612 1.00 94.31 110 ARG A O 1
ATOM 877 N N . LYS A 1 111 ? -6.282 -2.926 -12.291 1.00 91.56 111 LYS A N 1
ATOM 878 C CA . LYS A 1 111 ? -5.149 -2.637 -13.170 1.00 91.56 111 LYS A CA 1
ATOM 879 C C . LYS A 1 111 ? -4.233 -1.636 -12.490 1.00 91.56 111 LYS A C 1
ATOM 881 O O . LYS A 1 111 ? -4.706 -0.722 -11.806 1.00 91.56 111 LYS A O 1
ATOM 886 N N . ALA A 1 112 ? -2.939 -1.778 -12.727 1.00 91.81 112 ALA A N 1
ATOM 887 C CA . ALA A 1 112 ? -1.923 -0.842 -12.282 1.00 91.81 112 ALA A CA 1
ATOM 888 C C . ALA A 1 112 ? -0.950 -0.536 -13.418 1.00 91.81 112 ALA A C 1
ATOM 890 O O . ALA A 1 112 ? -0.721 -1.358 -14.298 1.00 91.81 112 ALA A O 1
ATOM 891 N N . VAL A 1 113 ? -0.372 0.663 -13.378 1.00 90.75 113 VAL A N 1
ATOM 892 C CA . VAL A 1 113 ? 0.789 0.991 -14.208 1.00 90.75 113 VAL A CA 1
ATOM 893 C C . VAL A 1 113 ? 2.004 0.308 -13.595 1.00 90.75 113 VAL A C 1
ATOM 895 O O . VAL A 1 113 ? 2.204 0.420 -12.384 1.00 90.75 113 VAL A O 1
ATOM 898 N N . THR A 1 114 ? 2.801 -0.361 -14.420 1.00 89.50 114 THR A N 1
ATOM 899 C CA . THR A 1 114 ? 4.062 -0.983 -14.013 1.00 89.50 114 THR A CA 1
ATOM 900 C C . THR A 1 114 ? 5.232 -0.329 -14.735 1.00 89.50 114 THR A C 1
ATOM 902 O O . THR A 1 114 ? 5.170 -0.147 -15.950 1.00 89.50 114 THR A O 1
ATOM 905 N N . ILE A 1 115 ? 6.295 0.013 -14.010 1.00 88.44 115 ILE A N 1
ATOM 906 C CA . ILE A 1 115 ? 7.527 0.576 -14.578 1.00 88.44 115 ILE A CA 1
ATOM 907 C C . ILE A 1 115 ? 8.707 -0.214 -14.025 1.00 88.44 115 ILE A C 1
ATOM 909 O O . ILE A 1 115 ? 8.807 -0.400 -12.816 1.00 88.44 115 ILE A O 1
ATOM 913 N N . SER A 1 116 ? 9.593 -0.683 -14.902 1.00 86.31 116 SER A N 1
ATOM 914 C CA . SER A 1 116 ? 10.871 -1.253 -14.470 1.00 86.31 116 SER A CA 1
ATOM 915 C C . SER A 1 116 ? 11.830 -0.123 -14.104 1.00 86.31 116 SER A C 1
ATOM 917 O O . SER A 1 116 ? 11.983 0.833 -14.869 1.00 86.31 116 SER A O 1
ATOM 919 N N . ALA A 1 117 ? 12.491 -0.247 -12.954 1.00 76.00 117 ALA A N 1
ATOM 920 C CA . ALA A 1 117 ? 13.502 0.714 -12.518 1.00 76.00 117 ALA A CA 1
ATOM 921 C C . ALA A 1 117 ? 14.769 0.681 -13.393 1.00 76.00 117 ALA A C 1
ATOM 923 O O . ALA A 1 117 ? 15.593 1.584 -13.303 1.00 76.00 117 ALA A O 1
ATOM 924 N N . ASP A 1 118 ? 14.903 -0.308 -14.285 1.00 75.00 118 ASP A N 1
ATOM 925 C CA . ASP A 1 118 ? 16.005 -0.412 -15.245 1.00 75.00 118 ASP A CA 1
ATOM 926 C C . ASP A 1 118 ? 15.796 0.499 -16.485 1.00 75.00 118 ASP A C 1
ATOM 928 O O . ASP A 1 118 ? 16.717 0.688 -17.286 1.00 75.00 118 ASP A O 1
ATOM 932 N N . LEU A 1 119 ? 14.601 1.089 -16.674 1.00 57.91 119 LEU A N 1
ATOM 933 C CA . LEU A 1 119 ? 14.303 1.965 -17.823 1.00 57.91 119 LEU A CA 1
ATOM 934 C C . LEU A 1 119 ? 15.121 3.274 -17.887 1.00 57.91 119 LEU A C 1
ATOM 936 O O . LEU A 1 119 ? 15.534 3.631 -18.992 1.00 57.91 119 LEU A O 1
ATOM 940 N N . PRO A 1 120 ? 15.399 4.003 -16.787 1.00 52.22 120 PRO A N 1
ATOM 941 C CA . PRO A 1 120 ? 16.196 5.228 -16.849 1.00 52.22 120 PRO A CA 1
ATOM 942 C C . PRO A 1 120 ? 17.625 4.979 -17.354 1.00 52.22 120 PRO A C 1
ATOM 944 O O . PRO A 1 120 ? 18.169 5.810 -18.077 1.00 52.22 120 PRO A O 1
ATOM 947 N N . GLY A 1 121 ? 18.211 3.813 -17.048 1.00 43.84 121 GLY A N 1
ATOM 948 C CA . GLY A 1 121 ? 19.567 3.459 -17.483 1.00 43.84 121 GLY A CA 1
ATOM 949 C C . GLY A 1 121 ? 19.691 3.229 -18.993 1.00 43.84 121 GLY A C 1
ATOM 950 O O . GLY A 1 121 ? 20.726 3.532 -19.580 1.00 43.84 121 GLY A O 1
ATOM 951 N N . LYS A 1 122 ? 18.628 2.747 -19.650 1.00 42.78 122 LYS A N 1
ATOM 952 C CA . LYS A 1 122 ? 18.628 2.483 -21.101 1.00 42.78 122 LYS A CA 1
ATOM 953 C C . LYS A 1 122 ? 18.237 3.694 -21.948 1.00 42.78 122 LYS A C 1
ATOM 955 O O . LYS A 1 122 ? 18.674 3.782 -23.089 1.00 42.78 122 LYS A O 1
ATOM 960 N N . VAL A 1 123 ? 17.463 4.637 -21.405 1.00 45.97 123 VAL A N 1
ATOM 961 C CA . VAL A 1 123 ? 17.122 5.881 -22.121 1.00 45.97 123 VAL A CA 1
ATOM 962 C C . VAL A 1 123 ? 18.308 6.853 -22.131 1.00 45.97 123 VAL A C 1
ATOM 964 O O . VAL A 1 123 ? 18.557 7.472 -23.157 1.00 45.97 123 VAL A O 1
ATOM 967 N N . ALA A 1 124 ? 19.103 6.917 -21.055 1.00 41.81 124 ALA A N 1
ATOM 968 C CA . ALA A 1 124 ? 20.313 7.747 -21.012 1.00 41.81 124 ALA A CA 1
ATOM 969 C C . ALA A 1 124 ? 21.439 7.248 -21.944 1.00 41.81 124 ALA A C 1
ATOM 971 O O . ALA A 1 124 ? 22.215 8.052 -22.451 1.00 41.81 124 ALA A O 1
ATOM 972 N N . ALA A 1 125 ? 21.511 5.937 -22.207 1.00 41.44 125 ALA A N 1
ATOM 973 C CA . ALA A 1 125 ? 22.503 5.341 -23.108 1.00 41.44 125 ALA A CA 1
ATOM 974 C C . ALA A 1 125 ? 22.139 5.447 -24.604 1.00 41.44 125 ALA A C 1
ATOM 976 O O . ALA A 1 125 ? 22.987 5.197 -25.452 1.00 41.44 125 ALA A O 1
ATOM 977 N N . ALA A 1 126 ? 20.893 5.801 -24.938 1.00 38.66 126 ALA A N 1
ATOM 978 C CA . ALA A 1 126 ? 20.431 5.948 -26.323 1.00 38.66 126 ALA A CA 1
ATOM 979 C C . ALA A 1 126 ? 20.530 7.394 -26.851 1.00 38.66 126 ALA A C 1
ATOM 981 O O . ALA A 1 126 ? 20.200 7.652 -28.006 1.00 38.66 126 ALA A O 1
ATOM 982 N N . SER A 1 127 ? 20.962 8.334 -26.007 1.00 41.28 127 SER A N 1
ATOM 983 C CA . SER A 1 127 ? 21.124 9.758 -26.326 1.00 41.28 127 SER A CA 1
ATOM 984 C C . SER A 1 127 ? 22.583 10.238 -26.254 1.00 41.28 127 SER A C 1
ATOM 986 O O . SER A 1 127 ? 22.810 11.437 -26.102 1.00 41.28 127 SER A O 1
ATOM 988 N N . GLY A 1 128 ? 23.550 9.315 -26.315 1.00 36.75 128 GLY A N 1
ATOM 989 C CA . GLY A 1 128 ? 24.992 9.592 -26.327 1.00 36.75 128 GLY A CA 1
ATOM 990 C C . GLY A 1 128 ? 25.644 9.212 -27.646 1.00 36.75 128 GLY A C 1
ATOM 991 O O . GLY A 1 128 ? 25.178 8.225 -28.257 1.00 36.75 128 GLY A O 1
#